Protein AF-A0A7J9LNM4-F1 (afdb_monomer)

Solvent-accessible surface area (backbone atoms only — not comparable to full-atom values): 4768 Å² total; per-residue (Å²): 95,58,80,55,55,90,62,32,73,42,33,66,44,42,45,52,31,36,78,73,66,77,40,85,85,84,84,66,55,43,53,58,50,19,53,50,54,48,52,54,52,70,76,47,81,63,57,56,72,83,46,42,66,60,51,51,51,53,53,54,54,68,65,34,67,66,53,50,52,51,50,51,47,42,54,65,68,72,63,61,130

Radius of gyration: 14.97 Å; Cα contacts (8 Å, |Δi|>4): 57; chains: 1; bounding box: 26×35×36 Å

Mean predicted aligned error: 7.52 Å

pLDDT: mean 82.88, std 9.7, range [52.84, 95.12]

Secondary structure (DSSP, 8-state):
--SSTTTSSSHHHHHHHHHTTS----SSSHHHHHHHHHHHHHHSPP-TTTTHHHHHHHHHHHH-HHHHHHHHHIIIIIS--

Structure (mmCIF, N/CA/C/O backbone):
data_AF-A0A7J9LNM4-F1
#
_entry.id   AF-A0A7J9LNM4-F1
#
loop_
_atom_site.group_PDB
_atom_site.id
_atom_site.type_symbol
_atom_site.label_atom_id
_atom_site.label_alt_id
_atom_site.label_comp_id
_atom_site.label_asym_id
_atom_site.label_entity_id
_atom_site.label_seq_id
_atom_site.pdbx_PDB_ins_code
_atom_site.Cartn_x
_atom_site.Cartn_y
_atom_site.Cartn_z
_atom_site.occupancy
_atom_site.B_iso_or_equiv
_atom_site.auth_seq_id
_atom_site.auth_comp_id
_atom_site.auth_asym_id
_atom_site.auth_atom_id
_atom_site.pdbx_PDB_model_num
ATOM 1 N N . MET A 1 1 ? 11.693 0.386 -8.076 1.00 55.59 1 MET A N 1
ATOM 2 C CA . MET A 1 1 ? 10.968 1.451 -7.344 1.00 55.59 1 MET A CA 1
ATOM 3 C C . MET A 1 1 ? 9.636 1.710 -8.030 1.00 55.59 1 MET A C 1
ATOM 5 O O . MET A 1 1 ? 9.417 2.763 -8.634 1.00 55.59 1 MET A O 1
ATOM 9 N N . CYS A 1 2 ? 8.752 0.724 -7.937 1.00 68.12 2 CYS A N 1
ATOM 10 C CA . CYS A 1 2 ? 7.396 0.786 -8.467 1.00 68.12 2 CYS A CA 1
ATOM 11 C C . CYS A 1 2 ? 6.501 1.613 -7.527 1.00 68.12 2 CYS A C 1
ATOM 13 O O . CYS A 1 2 ? 6.925 1.991 -6.432 1.00 68.12 2 CYS A O 1
ATOM 15 N N . LEU A 1 3 ? 5.308 2.014 -7.976 1.00 74.38 3 LEU A N 1
ATOM 16 C CA . LEU A 1 3 ? 4.347 2.748 -7.136 1.00 74.38 3 LEU A CA 1
ATOM 17 C C . LEU A 1 3 ? 3.809 1.878 -5.993 1.00 74.38 3 LEU A C 1
ATOM 19 O O . LEU A 1 3 ? 3.547 2.404 -4.921 1.00 74.38 3 LEU A O 1
ATOM 23 N N . LEU A 1 4 ? 3.673 0.577 -6.246 1.00 80.06 4 LEU A N 1
ATOM 24 C CA . LEU A 1 4 ? 2.981 -0.365 -5.372 1.00 80.06 4 LEU A CA 1
ATOM 25 C C . LEU A 1 4 ? 3.826 -0.819 -4.176 1.00 80.06 4 LEU A C 1
ATOM 27 O O . LEU A 1 4 ? 3.248 -1.040 -3.127 1.00 80.06 4 LEU A O 1
ATOM 31 N N . ASP A 1 5 ? 5.158 -0.874 -4.305 1.00 77.75 5 ASP A N 1
ATOM 32 C CA . ASP A 1 5 ? 6.076 -1.265 -3.214 1.00 77.75 5 ASP A CA 1
ATOM 33 C C . ASP A 1 5 ? 5.782 -0.546 -1.882 1.00 77.75 5 ASP A C 1
ATOM 35 O O . ASP A 1 5 ? 5.498 -1.212 -0.900 1.00 77.75 5 ASP A O 1
ATOM 39 N N . PRO A 1 6 ? 5.792 0.800 -1.806 1.00 78.81 6 PRO A N 1
ATOM 40 C CA . PRO A 1 6 ? 5.542 1.502 -0.545 1.00 78.81 6 PRO A CA 1
ATOM 41 C C . PRO A 1 6 ? 4.061 1.567 -0.140 1.00 78.81 6 PRO A C 1
ATOM 43 O O . PRO A 1 6 ? 3.746 2.223 0.847 1.00 78.81 6 PRO A O 1
ATOM 46 N N . LEU A 1 7 ? 3.150 1.019 -0.949 1.00 85.69 7 LEU A N 1
ATOM 47 C CA . LEU A 1 7 ? 1.705 1.072 -0.711 1.00 85.69 7 LEU A CA 1
ATOM 48 C C . LEU A 1 7 ? 1.135 -0.272 -0.249 1.00 85.69 7 LEU A C 1
ATOM 50 O O . LEU A 1 7 ? 0.095 -0.281 0.396 1.00 85.69 7 LEU A O 1
ATOM 54 N N . ILE A 1 8 ? 1.764 -1.380 -0.639 1.00 89.44 8 ILE A N 1
ATOM 55 C CA . ILE A 1 8 ? 1.355 -2.746 -0.319 1.00 89.44 8 ILE A CA 1
ATOM 56 C C . ILE A 1 8 ? 2.618 -3.475 0.145 1.00 89.44 8 ILE A C 1
ATOM 58 O O . ILE A 1 8 ? 3.280 -4.141 -0.655 1.00 89.44 8 ILE A O 1
ATOM 62 N N . ASP A 1 9 ? 2.977 -3.270 1.412 1.00 87.06 9 ASP A N 1
ATOM 63 C CA . ASP A 1 9 ? 4.174 -3.850 2.030 1.00 87.06 9 ASP A CA 1
ATOM 64 C C . ASP A 1 9 ? 3.797 -5.116 2.810 1.00 87.06 9 ASP A C 1
ATOM 66 O O . ASP A 1 9 ? 4.415 -6.167 2.653 1.00 87.06 9 ASP A O 1
ATOM 70 N N . GLU A 1 10 ? 2.700 -5.045 3.569 1.00 93.12 10 GLU A N 1
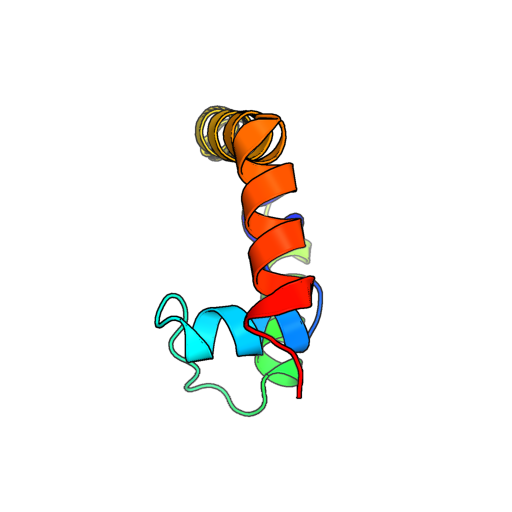ATOM 71 C CA . GLU A 1 10 ? 2.237 -6.107 4.460 1.00 93.12 10 GLU A CA 1
ATOM 72 C C . GLU A 1 10 ? 0.740 -6.418 4.261 1.00 93.12 10 GLU A C 1
ATOM 74 O O . GLU A 1 10 ? -0.020 -5.680 3.626 1.00 93.12 10 GLU A O 1
ATOM 79 N N . ALA A 1 11 ? 0.275 -7.529 4.837 1.00 94.19 11 ALA A N 1
ATOM 80 C CA . ALA A 1 11 ? -1.124 -7.954 4.727 1.00 94.19 11 ALA A CA 1
ATOM 81 C C . ALA A 1 11 ? -2.128 -6.934 5.302 1.00 94.19 11 ALA A C 1
ATOM 83 O O . ALA A 1 11 ? -3.252 -6.829 4.811 1.00 94.19 11 ALA A O 1
ATOM 84 N N . GLU A 1 12 ? -1.737 -6.153 6.315 1.00 94.12 12 GLU A N 1
ATOM 85 C CA . GLU A 1 12 ? -2.621 -5.129 6.887 1.00 94.12 12 GLU A CA 1
ATOM 86 C C . GLU A 1 12 ? -2.893 -3.989 5.891 1.00 94.12 12 GLU A C 1
ATOM 88 O O . GLU A 1 12 ? -4.021 -3.498 5.842 1.00 94.12 12 GLU A O 1
ATOM 93 N N . ASP A 1 13 ? -1.929 -3.640 5.030 1.00 92.75 13 ASP A N 1
ATOM 94 C CA . ASP A 1 13 ? -2.133 -2.637 3.975 1.00 92.75 13 ASP A CA 1
ATOM 95 C C . ASP A 1 13 ? -3.181 -3.127 2.965 1.00 92.75 13 ASP A C 1
ATOM 97 O O . ASP A 1 13 ? -4.096 -2.398 2.574 1.00 92.75 13 ASP A O 1
ATOM 101 N N . VAL A 1 14 ? -3.091 -4.405 2.577 1.00 93.56 14 VAL A N 1
ATOM 102 C CA . VAL A 1 14 ? -4.063 -5.054 1.683 1.00 93.56 14 VAL A CA 1
ATOM 103 C C . VAL A 1 14 ? -5.450 -5.071 2.317 1.00 93.56 14 VAL A C 1
ATOM 105 O O . VAL A 1 14 ? -6.439 -4.762 1.646 1.00 93.56 14 VAL A O 1
ATOM 108 N N . LYS A 1 15 ? -5.530 -5.407 3.607 1.00 94.56 15 LYS A N 1
ATOM 109 C CA . LYS A 1 15 ? -6.774 -5.406 4.375 1.00 94.56 15 LYS A CA 1
ATOM 110 C C . LYS A 1 15 ? -7.403 -4.018 4.416 1.00 94.56 15 LYS A C 1
ATOM 112 O O . LYS A 1 15 ? -8.579 -3.890 4.083 1.00 94.56 15 LYS A O 1
ATOM 117 N N . GLU A 1 16 ? -6.637 -2.978 4.736 1.00 93.25 16 GLU A N 1
ATOM 118 C CA . GLU A 1 16 ? -7.136 -1.600 4.762 1.00 93.25 16 GLU A CA 1
ATOM 119 C C . GLU A 1 16 ? -7.622 -1.148 3.378 1.00 93.25 16 GLU A C 1
ATOM 121 O O . GLU A 1 16 ? -8.719 -0.595 3.243 1.00 93.25 16 GLU A O 1
ATOM 126 N N . MET A 1 17 ? -6.866 -1.443 2.318 1.00 92.44 17 MET A N 1
ATOM 127 C CA . MET A 1 17 ? -7.281 -1.125 0.950 1.00 92.44 17 MET A CA 1
ATOM 128 C C 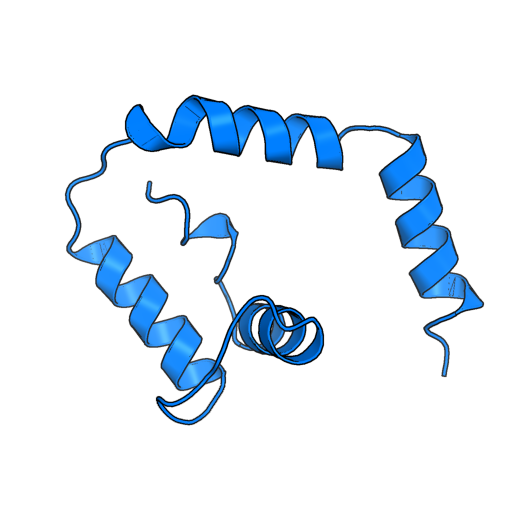. MET A 1 17 ? -8.530 -1.888 0.515 1.00 92.44 17 MET A C 1
ATOM 130 O O . MET A 1 17 ? -9.349 -1.353 -0.236 1.00 92.44 17 MET A O 1
ATOM 134 N N . ARG A 1 18 ? -8.700 -3.130 0.967 1.00 94.56 18 ARG A N 1
ATOM 135 C CA . ARG A 1 18 ? -9.906 -3.908 0.691 1.00 94.56 18 ARG A CA 1
ATOM 136 C C . ARG A 1 18 ? -11.109 -3.340 1.426 1.00 94.56 18 ARG A C 1
ATOM 138 O O . ARG A 1 18 ? -12.151 -3.127 0.811 1.00 94.56 18 ARG A O 1
ATOM 145 N N . ASP A 1 19 ? -10.960 -3.065 2.714 1.00 93.69 19 ASP A N 1
ATOM 146 C CA . ASP A 1 19 ? -12.047 -2.583 3.565 1.00 93.69 19 ASP A CA 1
ATOM 147 C C . ASP A 1 19 ? -12.510 -1.173 3.137 1.00 93.69 19 ASP A C 1
ATOM 149 O O . ASP A 1 19 ? -13.688 -0.837 3.251 1.00 93.69 19 ASP A O 1
ATOM 153 N N . THR A 1 20 ? -11.609 -0.375 2.552 1.00 92.19 20 THR A N 1
ATOM 154 C CA . THR A 1 20 ? -11.912 0.936 1.945 1.00 92.19 20 THR A CA 1
ATOM 155 C C . THR A 1 20 ? -12.376 0.863 0.482 1.00 92.19 20 THR A C 1
ATOM 157 O O . THR A 1 20 ? -12.761 1.883 -0.092 1.00 92.19 20 THR A O 1
ATOM 160 N N . GLY A 1 21 ? -12.374 -0.325 -0.136 1.00 92.25 21 GLY A N 1
ATOM 161 C CA . GLY A 1 21 ? -12.819 -0.546 -1.517 1.00 92.25 21 GLY A CA 1
ATOM 162 C C . GLY A 1 21 ? -11.827 -0.112 -2.604 1.00 92.25 21 GLY A C 1
ATOM 163 O O . GLY A 1 21 ? -12.195 -0.063 -3.779 1.00 92.25 21 GLY A O 1
ATOM 164 N N . ILE A 1 22 ? -10.580 0.195 -2.233 1.00 90.81 22 ILE A N 1
ATOM 165 C CA . ILE A 1 22 ? -9.476 0.521 -3.149 1.00 90.81 22 ILE A CA 1
ATOM 166 C C . ILE A 1 22 ? -8.975 -0.742 -3.863 1.00 90.81 22 ILE A C 1
ATOM 168 O O . ILE A 1 22 ? -8.649 -0.699 -5.051 1.00 90.81 22 ILE A O 1
ATOM 172 N N . LEU A 1 23 ? -8.934 -1.870 -3.151 1.00 90.94 23 LEU A N 1
ATOM 173 C CA . LEU A 1 23 ? -8.434 -3.147 -3.650 1.00 90.94 23 LEU A CA 1
ATOM 174 C C . LEU A 1 23 ? -9.518 -4.226 -3.582 1.00 90.94 23 LEU A C 1
ATOM 176 O O . LEU A 1 23 ? -10.173 -4.418 -2.566 1.00 90.94 23 LEU A O 1
ATOM 180 N N . TYR A 1 24 ? -9.677 -4.987 -4.664 1.00 91.56 24 TYR A N 1
ATOM 181 C CA . TYR A 1 24 ? -10.550 -6.160 -4.686 1.00 91.56 24 TYR A CA 1
ATOM 182 C C . TYR A 1 24 ? -9.707 -7.431 -4.691 1.00 91.56 24 TYR A C 1
ATOM 184 O O . TYR A 1 24 ? -9.122 -7.795 -5.712 1.00 91.56 24 TYR A O 1
ATOM 192 N N . ASN A 1 25 ? -9.668 -8.122 -3.554 1.00 87.12 25 ASN A N 1
ATOM 193 C CA . ASN A 1 25 ? -8.946 -9.380 -3.426 1.00 87.12 25 ASN A CA 1
ATOM 194 C C . ASN A 1 25 ? -9.772 -10.540 -4.019 1.00 87.12 25 ASN A C 1
ATOM 196 O O . ASN A 1 25 ? -10.885 -10.821 -3.576 1.00 87.12 25 ASN A O 1
ATOM 200 N N . ARG A 1 26 ? -9.221 -11.207 -5.040 1.00 87.94 26 ARG A N 1
ATOM 201 C CA . ARG A 1 26 ? -9.740 -12.465 -5.617 1.00 87.94 26 ARG A CA 1
ATOM 202 C C . ARG A 1 26 ? -8.715 -13.601 -5.593 1.00 87.94 26 ARG A C 1
ATOM 204 O O . ARG A 1 26 ? -8.955 -14.646 -6.191 1.00 87.94 26 ARG A O 1
ATOM 211 N N . LEU A 1 27 ? -7.558 -13.357 -4.988 1.00 84.06 27 LEU A N 1
ATOM 212 C CA . LEU A 1 27 ? -6.380 -14.214 -5.080 1.00 84.06 27 LEU A CA 1
ATOM 213 C C . LEU A 1 27 ? -6.217 -15.121 -3.861 1.00 84.06 27 LEU A C 1
ATOM 215 O O . LEU A 1 27 ? -5.547 -16.138 -3.988 1.00 84.06 27 LEU A O 1
ATOM 219 N N . GLY A 1 28 ? -6.851 -14.792 -2.733 1.00 87.94 28 GLY A N 1
ATOM 220 C CA . GLY A 1 28 ? -6.777 -15.596 -1.517 1.00 87.94 28 GLY A CA 1
ATOM 221 C C . GLY A 1 28 ? -6.693 -14.723 -0.273 1.00 87.94 28 GLY A C 1
ATOM 222 O O . GLY A 1 28 ? -7.475 -13.781 -0.139 1.00 87.94 28 GLY A O 1
ATOM 223 N N . SER A 1 29 ? -5.775 -15.032 0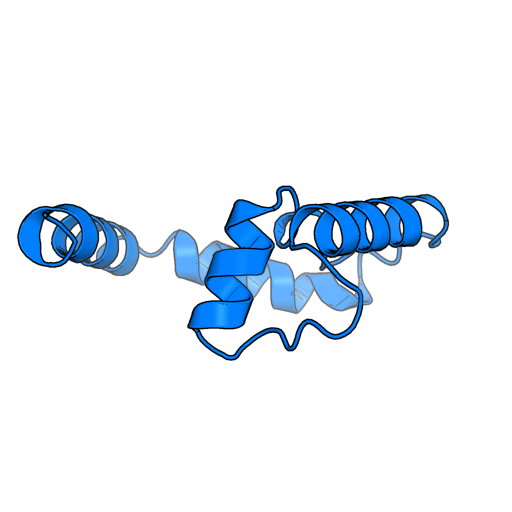.640 1.00 94.88 29 SER A N 1
ATOM 224 C CA . SER A 1 29 ? -5.543 -14.225 1.840 1.00 94.88 29 SER A CA 1
ATOM 225 C C . SER A 1 29 ? -4.877 -12.883 1.511 1.00 94.88 29 SER A C 1
ATOM 227 O O . SER A 1 29 ? -4.374 -12.665 0.405 1.00 94.88 29 SER A O 1
ATOM 229 N N . ASP A 1 30 ? -4.887 -11.957 2.466 1.00 95.12 30 ASP A N 1
ATOM 230 C CA . ASP A 1 30 ? -4.254 -10.649 2.285 1.00 95.12 30 ASP A CA 1
ATOM 231 C C . ASP A 1 30 ? -2.720 -10.768 2.198 1.00 95.12 30 ASP A C 1
ATOM 233 O O . ASP A 1 30 ? -2.081 -10.045 1.435 1.00 95.12 30 ASP A O 1
ATOM 237 N N . GLU A 1 31 ? -2.132 -11.753 2.884 1.00 94.75 31 GLU A N 1
ATOM 238 C CA . GLU A 1 31 ? -0.710 -12.105 2.798 1.00 94.75 31 GLU A CA 1
ATOM 239 C C . GLU A 1 31 ? -0.323 -12.597 1.398 1.00 94.75 31 GLU A C 1
ATOM 241 O O . GLU A 1 31 ? 0.743 -12.254 0.884 1.00 94.75 31 GLU A O 1
ATOM 246 N N . GLU A 1 32 ? -1.179 -13.406 0.764 1.00 94.06 32 GLU A N 1
ATOM 247 C CA . GLU A 1 32 ? -0.936 -13.910 -0.592 1.00 94.06 32 GLU A CA 1
ATOM 248 C C . GLU A 1 32 ? -0.937 -12.771 -1.615 1.00 94.06 32 GLU A C 1
ATOM 250 O O . GLU A 1 32 ? -0.109 -12.750 -2.530 1.00 94.06 32 GLU A O 1
ATOM 255 N N . VAL A 1 33 ? -1.819 -11.786 -1.428 1.00 92.56 33 VAL A N 1
ATOM 256 C CA . VAL A 1 33 ? -1.863 -10.576 -2.254 1.00 92.56 33 VAL A CA 1
ATOM 257 C C . VAL A 1 33 ? -0.632 -9.703 -2.031 1.00 92.56 33 VAL A C 1
ATOM 259 O O . VAL A 1 33 ? -0.005 -9.307 -3.015 1.00 92.56 33 VAL A O 1
ATOM 262 N N . ALA A 1 34 ? -0.258 -9.431 -0.776 1.00 91.88 34 ALA A N 1
ATOM 263 C CA . ALA A 1 34 ? 0.929 -8.635 -0.461 1.00 91.88 34 ALA A CA 1
ATOM 264 C C . ALA A 1 34 ? 2.176 -9.254 -1.108 1.00 91.88 34 ALA A C 1
ATOM 266 O O . ALA A 1 34 ? 2.868 -8.608 -1.895 1.00 91.88 34 ALA A O 1
ATOM 267 N N . LYS A 1 35 ? 2.369 -10.564 -0.909 1.00 90.25 35 LYS A N 1
ATOM 268 C CA . LYS A 1 35 ? 3.489 -11.314 -1.483 1.00 90.25 35 LYS A CA 1
ATOM 269 C C . LYS A 1 35 ? 3.523 -11.263 -3.010 1.00 90.25 35 LYS A C 1
ATOM 271 O O . LYS A 1 35 ? 4.608 -11.133 -3.579 1.00 90.25 35 LYS A O 1
ATOM 276 N N . LEU A 1 36 ? 2.371 -11.360 -3.681 1.00 89.56 36 LEU A N 1
ATOM 277 C CA . LEU A 1 36 ? 2.303 -11.235 -5.138 1.00 89.56 36 LEU A CA 1
ATOM 278 C C . LEU A 1 36 ? 2.814 -9.864 -5.593 1.00 89.56 36 LEU A C 1
ATOM 280 O O . LEU A 1 36 ? 3.644 -9.794 -6.498 1.00 89.56 36 LEU A O 1
ATOM 284 N N . PHE A 1 37 ? 2.338 -8.783 -4.971 1.00 85.94 37 PHE A N 1
ATOM 285 C CA . PHE A 1 37 ? 2.746 -7.432 -5.349 1.00 85.94 37 PHE A CA 1
ATOM 286 C C . PHE A 1 37 ? 4.237 -7.183 -5.090 1.00 85.94 37 PHE A C 1
ATOM 288 O O . PHE A 1 37 ? 4.906 -6.631 -5.967 1.00 85.94 37 PHE A O 1
ATOM 295 N N . SER A 1 38 ? 4.788 -7.667 -3.972 1.00 83.31 38 SER A N 1
ATOM 296 C CA . SER A 1 38 ? 6.232 -7.600 -3.707 1.00 83.31 38 SER A CA 1
ATOM 297 C C . SER A 1 38 ? 7.042 -8.370 -4.762 1.00 83.31 38 SER A C 1
ATOM 299 O O . SER A 1 38 ? 8.048 -7.873 -5.273 1.00 83.31 38 SER A O 1
ATOM 301 N N . GLN A 1 39 ? 6.591 -9.569 -5.155 1.00 84.69 39 GLN A N 1
ATOM 302 C CA . GLN A 1 39 ? 7.251 -10.374 -6.191 1.00 84.69 39 GLN A CA 1
ATOM 303 C C . GLN A 1 39 ? 7.201 -9.700 -7.565 1.00 84.69 39 GLN A C 1
ATOM 305 O O . GLN A 1 39 ? 8.231 -9.589 -8.228 1.00 84.69 39 GLN A O 1
ATOM 310 N N . MET A 1 40 ? 6.042 -9.167 -7.962 1.00 79.81 40 MET A N 1
ATOM 311 C CA . MET A 1 40 ? 5.899 -8.423 -9.217 1.00 79.81 40 MET A CA 1
ATOM 312 C C . MET A 1 40 ? 6.866 -7.240 -9.286 1.00 79.81 40 MET A C 1
ATOM 314 O O . MET A 1 40 ? 7.469 -6.997 -10.327 1.00 79.81 40 MET A O 1
ATOM 318 N N . ASN A 1 41 ? 7.066 -6.517 -8.185 1.00 71.88 41 ASN A N 1
ATOM 319 C CA . ASN A 1 41 ? 7.990 -5.384 -8.166 1.00 71.88 41 ASN A CA 1
ATOM 320 C C . ASN A 1 41 ? 9.468 -5.792 -8.250 1.00 71.88 41 ASN A C 1
ATOM 322 O O . ASN A 1 41 ? 10.290 -4.973 -8.663 1.00 71.88 41 ASN A O 1
ATOM 326 N N . THR A 1 42 ? 9.799 -7.040 -7.908 1.00 70.44 42 THR A N 1
ATOM 327 C CA . THR A 1 42 ? 11.169 -7.568 -7.988 1.00 70.44 42 THR A CA 1
ATOM 328 C C . THR A 1 42 ? 11.584 -7.834 -9.439 1.00 70.44 42 THR A C 1
ATOM 330 O O . THR A 1 42 ? 12.727 -7.571 -9.811 1.00 70.44 42 THR A O 1
ATOM 333 N N . ASP A 1 43 ? 10.640 -8.282 -10.273 1.00 67.94 43 ASP A N 1
ATOM 334 C CA . ASP A 1 43 ? 10.889 -8.646 -11.676 1.00 67.94 43 ASP A CA 1
ATOM 335 C C . ASP A 1 43 ? 10.664 -7.485 -12.665 1.00 67.94 43 ASP A C 1
ATOM 337 O O . ASP A 1 43 ? 11.039 -7.565 -13.839 1.00 67.94 43 ASP A O 1
ATOM 341 N N . LEU A 1 44 ? 10.060 -6.379 -12.216 1.00 69.00 44 LEU A N 1
ATOM 342 C CA . LEU A 1 44 ? 9.792 -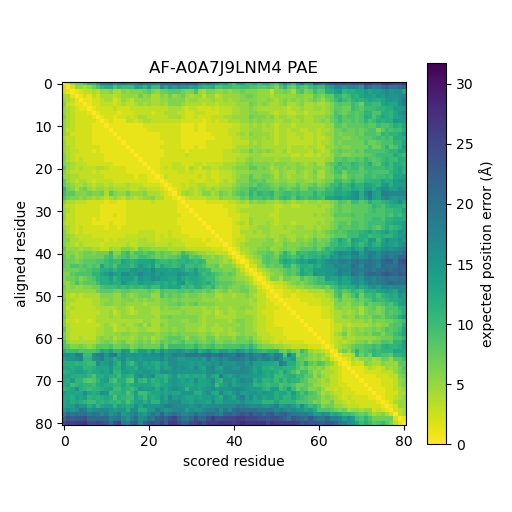5.211 -13.054 1.00 69.00 44 LEU A CA 1
ATOM 343 C C . LEU A 1 44 ? 11.006 -4.277 -13.140 1.00 69.00 44 LEU A C 1
ATOM 345 O O . LEU A 1 44 ? 11.541 -3.811 -12.132 1.00 69.00 44 LEU A O 1
ATOM 349 N N . VAL A 1 45 ? 11.383 -3.901 -14.369 1.00 67.00 45 VAL A N 1
ATOM 350 C CA . VAL 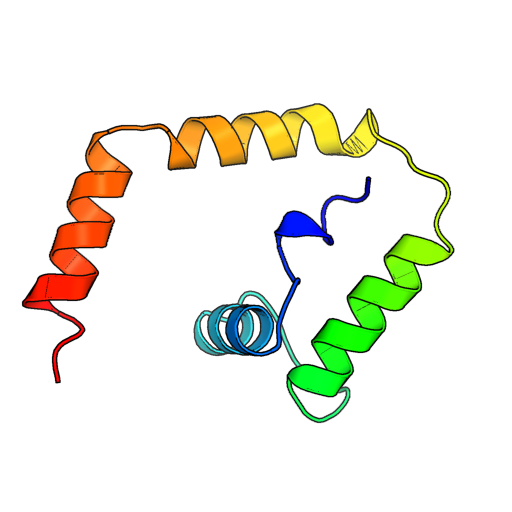A 1 45 ? 12.378 -2.844 -14.603 1.00 67.00 45 VAL A CA 1
ATOM 351 C C . VAL A 1 45 ? 11.874 -1.545 -13.958 1.00 67.00 45 VAL A C 1
ATOM 353 O O . VAL A 1 45 ? 10.802 -1.055 -14.333 1.00 67.00 45 VAL A O 1
ATOM 356 N N . PRO A 1 46 ? 12.620 -0.946 -13.010 1.00 67.56 46 PRO A N 1
ATOM 357 C CA . PRO A 1 46 ? 12.200 0.285 -12.367 1.00 67.56 46 PRO A CA 1
ATOM 358 C C . PRO A 1 46 ? 11.989 1.390 -13.402 1.00 67.56 46 PRO A C 1
ATOM 360 O O . PRO A 1 46 ? 12.931 1.803 -14.074 1.00 67.56 46 PRO A O 1
ATOM 363 N N . SER A 1 47 ? 10.770 1.926 -13.472 1.00 70.81 47 SER A N 1
ATOM 364 C CA . SER A 1 47 ? 10.485 3.152 -14.219 1.00 70.81 47 SER A CA 1
ATOM 365 C C . SER A 1 47 ? 10.137 4.289 -13.254 1.00 70.81 47 SER A C 1
ATOM 367 O O . SER A 1 47 ? 8.966 4.634 -13.066 1.00 70.81 47 SER A O 1
ATOM 369 N N . PRO A 1 48 ? 11.148 4.861 -12.570 1.00 69.44 48 PRO A N 1
ATOM 370 C CA . PRO A 1 48 ? 10.932 5.825 -11.494 1.00 69.44 48 PRO A CA 1
ATOM 371 C C . PRO A 1 48 ? 10.246 7.110 -11.973 1.00 69.44 48 PRO A C 1
ATOM 373 O O . PRO A 1 48 ? 9.575 7.771 -11.183 1.00 69.44 48 PRO A O 1
ATOM 376 N N . MET A 1 49 ? 10.374 7.459 -13.257 1.00 78.62 49 MET A N 1
ATOM 377 C CA . MET A 1 49 ? 9.800 8.693 -13.792 1.00 78.62 49 MET A CA 1
ATOM 378 C C . MET A 1 49 ? 8.286 8.621 -14.000 1.00 78.62 49 MET A C 1
ATOM 380 O O . MET A 1 49 ? 7.618 9.623 -13.749 1.00 78.62 49 MET A O 1
ATOM 384 N N . ILE A 1 50 ? 7.732 7.458 -14.369 1.00 82.69 50 ILE A N 1
ATOM 385 C CA . ILE A 1 50 ? 6.307 7.323 -14.733 1.00 82.69 50 ILE A CA 1
ATOM 386 C C . ILE A 1 50 ? 5.393 7.695 -13.559 1.00 82.69 50 ILE A C 1
ATOM 388 O O . ILE A 1 50 ? 4.386 8.371 -13.746 1.00 82.69 50 ILE A O 1
ATOM 392 N N . TYR A 1 51 ? 5.777 7.316 -12.338 1.00 81.06 51 TYR A N 1
ATOM 393 C CA . TYR A 1 51 ? 4.980 7.561 -11.132 1.00 81.06 51 TYR A CA 1
ATOM 394 C C . TYR A 1 51 ? 5.543 8.663 -10.228 1.00 81.06 51 TYR A C 1
ATOM 396 O O . TYR A 1 51 ? 5.016 8.887 -9.140 1.00 81.06 51 TYR A O 1
ATOM 404 N N . SER A 1 52 ? 6.599 9.362 -10.655 1.00 85.06 52 SER 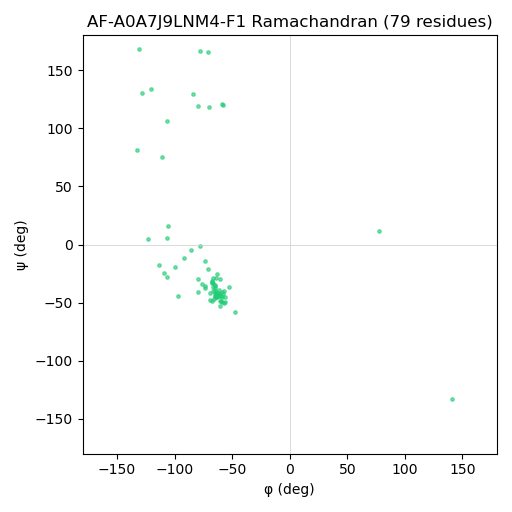A N 1
ATOM 405 C CA . SER A 1 52 ? 7.262 10.398 -9.849 1.00 85.06 52 SER A CA 1
ATOM 406 C C . SER A 1 52 ? 6.301 11.503 -9.393 1.00 85.06 52 SER A C 1
ATOM 408 O O . SER A 1 52 ? 6.279 11.851 -8.213 1.00 85.06 52 SER A O 1
ATOM 410 N N . GLY A 1 53 ? 5.455 12.000 -10.300 1.00 88.88 53 GLY A N 1
ATOM 411 C CA . GLY A 1 53 ? 4.462 13.031 -9.994 1.00 88.88 53 GLY A CA 1
ATOM 412 C C . GLY A 1 53 ? 3.419 12.562 -8.979 1.00 88.88 53 GLY A C 1
ATOM 413 O O . GLY A 1 53 ? 3.152 13.265 -8.007 1.00 88.88 53 GLY A O 1
ATOM 414 N N . VAL A 1 54 ? 2.887 11.349 -9.156 1.00 86.19 54 VAL A N 1
ATOM 415 C CA . VAL A 1 54 ? 1.898 10.753 -8.241 1.00 86.19 54 VAL A CA 1
ATOM 416 C C . VAL A 1 54 ? 2.507 10.528 -6.857 1.00 86.19 54 VAL A C 1
ATOM 418 O O . VAL A 1 54 ? 1.920 10.933 -5.857 1.00 86.19 54 VAL A O 1
ATOM 421 N N . LYS A 1 55 ? 3.726 9.977 -6.785 1.00 84.38 55 LYS A N 1
ATOM 422 C CA . LYS A 1 55 ? 4.459 9.818 -5.519 1.00 84.38 55 LYS A CA 1
ATOM 423 C C . LYS A 1 55 ? 4.677 11.157 -4.816 1.00 84.38 55 LYS A C 1
ATOM 425 O O . LYS A 1 55 ? 4.482 11.247 -3.608 1.00 84.38 55 LYS A O 1
ATOM 430 N N . GLY A 1 56 ? 5.032 12.201 -5.565 1.00 88.38 56 GLY A N 1
ATOM 431 C CA . GLY A 1 56 ? 5.179 13.553 -5.027 1.00 88.38 56 GLY A CA 1
ATOM 432 C C . GLY A 1 56 ? 3.875 14.109 -4.447 1.00 88.38 56 GLY A C 1
ATOM 433 O O . GLY A 1 56 ? 3.888 14.699 -3.370 1.00 88.38 56 GLY A O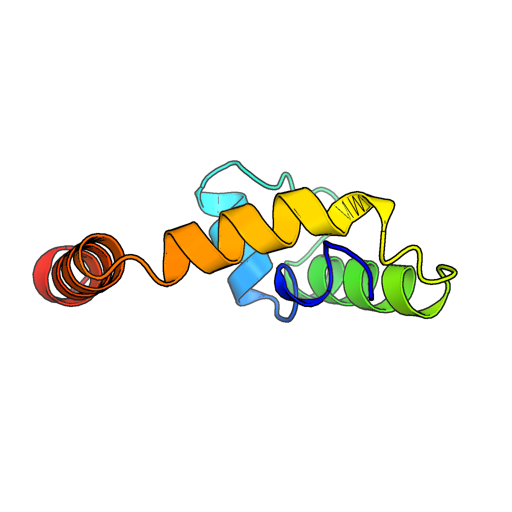 1
ATOM 434 N N . GLN A 1 57 ? 2.744 13.883 -5.121 1.00 89.38 57 GLN A N 1
ATOM 435 C CA . GLN A 1 57 ? 1.429 14.308 -4.634 1.00 89.38 57 GLN A CA 1
ATOM 436 C C . GLN A 1 57 ? 1.021 13.572 -3.355 1.00 89.38 57 GLN A C 1
ATOM 438 O O . GLN A 1 57 ? 0.631 14.230 -2.393 1.00 89.38 57 GLN A O 1
ATOM 443 N N . ILE A 1 58 ? 1.175 12.244 -3.313 1.00 86.38 58 ILE A N 1
ATOM 444 C CA . ILE A 1 58 ? 0.897 11.429 -2.118 1.00 86.38 58 ILE A CA 1
ATOM 445 C C . ILE A 1 58 ? 1.762 11.904 -0.946 1.00 86.38 58 ILE A C 1
ATOM 447 O O . ILE A 1 58 ? 1.251 12.202 0.130 1.00 86.38 58 ILE A O 1
ATOM 451 N N . HIS A 1 59 ? 3.067 12.062 -1.170 1.00 85.75 59 HIS A N 1
ATOM 452 C CA . HIS A 1 59 ? 4.000 12.527 -0.144 1.00 85.75 59 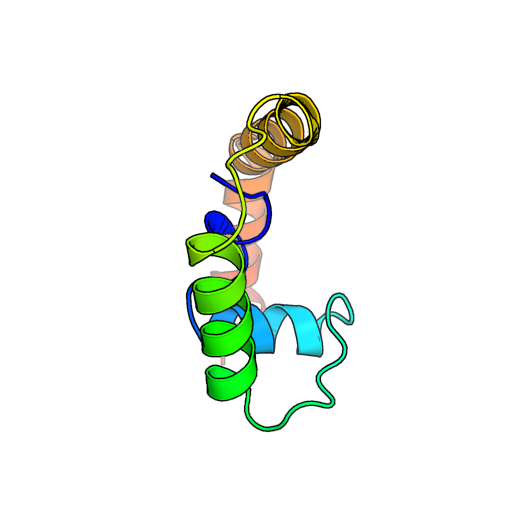HIS A CA 1
ATOM 453 C C . HIS A 1 59 ? 3.634 13.907 0.410 1.00 85.75 59 HIS A C 1
ATOM 455 O O . HIS A 1 59 ? 3.633 14.112 1.623 1.00 85.75 59 HIS A O 1
ATOM 461 N N . ASN A 1 60 ? 3.298 14.858 -0.465 1.00 89.00 60 ASN A N 1
ATOM 462 C CA . ASN A 1 60 ? 2.895 16.201 -0.048 1.00 89.00 60 ASN A CA 1
ATOM 463 C C . ASN A 1 60 ? 1.557 16.191 0.704 1.00 89.00 60 ASN A C 1
ATOM 465 O O . ASN A 1 60 ? 1.401 16.925 1.681 1.00 89.00 60 ASN A O 1
ATOM 469 N N . HIS A 1 61 ? 0.617 15.338 0.292 1.00 85.38 61 HIS A N 1
ATOM 470 C CA . HIS A 1 61 ? -0.647 15.141 0.991 1.00 85.38 61 HIS A CA 1
ATOM 471 C C . HIS A 1 61 ? -0.401 14.638 2.421 1.00 85.38 61 HIS A C 1
ATOM 473 O O . HIS A 1 61 ? -0.788 15.311 3.373 1.00 85.38 61 HIS A O 1
ATOM 479 N N . CYS A 1 62 ? 0.365 13.557 2.595 1.00 79.25 62 CYS A N 1
ATOM 480 C CA . CYS A 1 62 ? 0.684 13.005 3.918 1.00 79.25 62 CYS A CA 1
ATOM 481 C C . CYS A 1 62 ? 1.509 13.964 4.799 1.00 79.25 62 CYS A C 1
ATOM 483 O O . CYS A 1 62 ? 1.396 13.961 6.023 1.00 79.25 62 CYS A O 1
ATOM 485 N N . LYS A 1 63 ? 2.329 14.834 4.196 1.00 82.62 63 LYS A N 1
ATOM 486 C CA . LYS A 1 63 ? 3.078 15.871 4.924 1.00 82.62 63 LYS A CA 1
ATOM 487 C C . LYS A 1 63 ? 2.227 17.034 5.416 1.00 82.62 63 LYS A C 1
ATOM 489 O O . LYS A 1 63 ? 2.706 17.824 6.229 1.00 82.62 63 LYS A O 1
ATOM 494 N N . THR A 1 64 ? 1.002 17.185 4.926 1.00 81.25 64 THR A N 1
ATOM 495 C CA . THR A 1 64 ? 0.176 18.325 5.308 1.00 81.25 64 THR A CA 1
ATOM 496 C C . THR A 1 64 ? -0.253 18.180 6.770 1.00 81.25 64 THR A C 1
ATOM 498 O O . THR A 1 64 ? -0.950 17.238 7.140 1.00 81.25 64 THR A O 1
ATOM 501 N N . THR A 1 65 ? 0.148 19.135 7.613 1.00 68.19 65 THR A N 1
ATOM 502 C CA . THR A 1 65 ? -0.006 19.091 9.079 1.00 68.19 65 THR A CA 1
ATOM 503 C C . THR A 1 65 ? -1.438 18.801 9.539 1.00 68.19 65 THR A C 1
ATOM 505 O O . THR A 1 65 ? -1.635 18.056 10.496 1.00 68.19 65 THR A O 1
ATOM 508 N N . TRP A 1 66 ? -2.450 19.326 8.839 1.00 74.06 66 TRP A N 1
ATOM 509 C CA . TRP A 1 66 ? -3.849 19.093 9.206 1.00 74.06 66 TRP A CA 1
ATOM 510 C C . TRP A 1 66 ? -4.285 17.631 9.009 1.00 74.06 66 TRP A C 1
ATOM 512 O O . TRP A 1 66 ? -5.078 17.142 9.806 1.00 74.06 66 TRP A O 1
ATOM 522 N N . ILE A 1 67 ? -3.739 16.919 8.015 1.00 78.25 67 ILE A N 1
ATOM 523 C CA . ILE A 1 67 ? -4.059 15.506 7.748 1.00 78.25 67 ILE A CA 1
ATOM 524 C C . ILE A 1 67 ? -3.510 14.628 8.866 1.00 78.25 67 ILE A C 1
ATOM 526 O O . ILE A 1 67 ? -4.221 13.760 9.359 1.00 78.25 67 ILE A O 1
ATOM 530 N N . ASN A 1 68 ? -2.295 14.910 9.341 1.00 77.94 68 ASN A N 1
ATOM 531 C CA . ASN A 1 68 ? -1.719 14.193 10.479 1.00 77.94 68 ASN A CA 1
ATOM 532 C C . ASN A 1 68 ? -2.538 14.409 11.757 1.00 77.94 68 ASN A C 1
ATOM 534 O O . ASN A 1 68 ? -2.822 13.451 12.472 1.00 77.94 68 ASN A O 1
ATOM 538 N N . HIS A 1 69 ? -2.984 15.642 12.020 1.00 80.06 69 HIS A N 1
ATOM 539 C CA . HIS A 1 69 ? -3.857 15.916 13.163 1.00 80.06 69 HIS A CA 1
ATOM 540 C C . HIS A 1 69 ? -5.240 15.266 13.025 1.00 80.06 69 HIS A C 1
ATOM 542 O O . HIS A 1 69 ? -5.751 14.717 13.998 1.00 80.06 69 HIS A O 1
ATOM 548 N N . ALA A 1 70 ? -5.833 15.277 11.829 1.00 82.19 70 ALA A N 1
ATOM 549 C CA . ALA A 1 70 ? -7.107 14.615 11.567 1.00 82.19 70 ALA A CA 1
ATOM 550 C C . ALA A 1 70 ? -6.998 13.087 11.710 1.00 82.19 70 ALA A C 1
ATOM 552 O O . ALA A 1 70 ? -7.856 12.477 12.344 1.00 82.19 70 ALA A O 1
ATOM 553 N N . ALA A 1 71 ? -5.923 12.478 11.202 1.00 80.62 71 ALA A N 1
ATOM 554 C CA . ALA A 1 71 ? -5.653 11.049 11.340 1.00 80.62 71 ALA A CA 1
ATOM 555 C C . ALA A 1 71 ? -5.436 10.650 12.809 1.00 80.62 71 ALA A C 1
ATOM 557 O O . ALA A 1 71 ? -6.029 9.681 13.280 1.00 80.62 71 ALA A O 1
ATOM 558 N N . GLN A 1 72 ? -4.658 11.437 13.563 1.00 83.56 72 GLN A N 1
ATOM 559 C CA . GLN A 1 72 ? -4.475 11.239 15.005 1.00 83.56 72 GLN A CA 1
ATOM 560 C C . GLN A 1 72 ? -5.800 11.337 15.767 1.00 83.56 72 GLN A C 1
ATOM 562 O O . GLN A 1 72 ? -6.084 10.495 16.621 1.00 83.56 72 GLN A O 1
ATOM 567 N N . ALA A 1 73 ? -6.633 12.330 15.448 1.00 84.06 73 ALA A N 1
ATOM 568 C CA . ALA A 1 73 ? -7.948 12.483 16.060 1.00 84.06 73 ALA A CA 1
ATOM 569 C C . ALA A 1 73 ? -8.879 11.309 15.712 1.00 84.06 73 ALA A C 1
ATOM 571 O O . ALA A 1 73 ? -9.516 10.757 16.607 1.00 84.06 73 ALA A O 1
ATOM 572 N N . TYR A 1 74 ? -8.916 10.872 14.448 1.00 81.88 74 TYR A N 1
ATOM 573 C CA . TYR A 1 74 ? -9.686 9.700 14.028 1.00 81.88 74 TYR A CA 1
ATOM 574 C C . TYR A 1 74 ? -9.276 8.447 14.808 1.00 81.88 74 TYR A C 1
ATOM 576 O O . TYR A 1 74 ? -10.112 7.781 15.417 1.00 81.88 74 TYR A O 1
ATOM 584 N N . HIS A 1 75 ? -7.972 8.176 14.872 1.00 79.56 75 HIS A N 1
ATOM 585 C CA . HIS A 1 75 ? -7.444 7.007 15.567 1.00 79.56 75 HIS A CA 1
ATOM 586 C C . HIS A 1 75 ? -7.706 7.045 17.081 1.00 79.56 75 HIS A C 1
ATOM 588 O O . HIS A 1 75 ? -7.959 6.009 17.691 1.00 79.56 75 HIS A O 1
ATOM 594 N N . THR A 1 76 ? -7.656 8.229 17.695 1.00 84.00 76 THR A N 1
ATOM 595 C CA . THR A 1 76 ? -7.826 8.383 19.150 1.00 84.00 76 THR A CA 1
ATOM 596 C C . THR A 1 76 ? -9.292 8.334 19.574 1.00 84.00 76 THR A C 1
ATOM 598 O O . THR A 1 76 ? -9.611 7.743 20.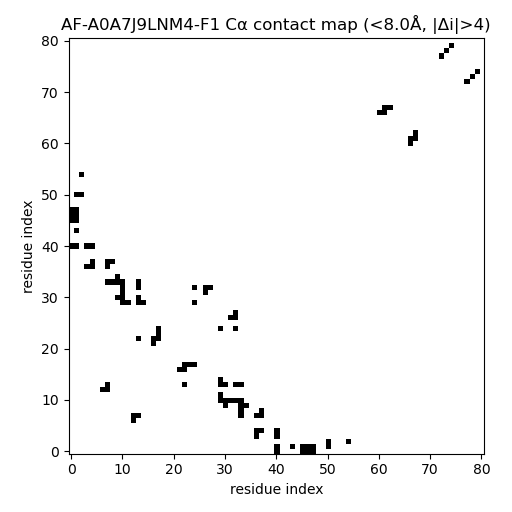600 1.00 84.00 76 THR A O 1
ATOM 601 N N . TYR A 1 77 ? -10.188 8.962 18.808 1.00 81.06 77 TYR A N 1
ATOM 602 C CA . TYR A 1 77 ? -11.566 9.211 19.248 1.00 81.06 77 TYR A CA 1
ATOM 603 C C . TYR A 1 77 ? -12.619 8.376 18.523 1.00 81.06 77 TYR A C 1
ATOM 605 O O . TYR A 1 77 ? -13.697 8.167 19.067 1.00 81.06 77 TYR A O 1
ATOM 613 N N . PHE A 1 78 ? -12.329 7.918 17.305 1.00 77.62 78 PHE A N 1
ATOM 614 C CA . PHE A 1 78 ? -13.298 7.208 16.466 1.00 77.62 78 PHE A CA 1
ATOM 615 C C . PHE A 1 78 ? -12.923 5.743 16.232 1.00 77.62 78 PHE A C 1
ATOM 617 O O . PHE A 1 78 ? -13.784 4.955 15.857 1.00 77.62 78 PHE A O 1
ATOM 624 N N . ARG A 1 79 ? -11.658 5.373 16.477 1.00 69.00 79 ARG A N 1
ATOM 625 C CA . ARG A 1 79 ? -11.131 4.012 16.302 1.00 69.00 79 ARG A CA 1
ATOM 626 C C . ARG A 1 79 ? -10.908 3.266 17.630 1.00 69.00 79 ARG A C 1
ATOM 628 O O . ARG A 1 79 ? -10.187 2.279 17.644 1.00 69.00 79 ARG A O 1
ATOM 635 N N . SER A 1 80 ? -11.477 3.740 18.744 1.00 55.06 80 SER A N 1
ATOM 636 C CA . SER A 1 80 ? -11.417 3.051 20.046 1.00 55.06 80 SER A CA 1
ATOM 637 C C . SER A 1 80 ? -12.807 2.884 20.676 1.00 55.06 80 SER A C 1
ATOM 639 O O . SER A 1 80 ? -13.484 3.902 20.845 1.00 55.06 80 SER A O 1
ATOM 641 N N . PRO A 1 81 ? -13.200 1.677 21.140 1.00 52.84 81 PRO A N 1
ATOM 642 C CA . PRO A 1 81 ? -12.680 0.330 20.849 1.00 52.84 81 PRO A CA 1
ATOM 643 C C . PRO A 1 81 ? -13.401 -0.364 19.681 1.00 52.84 81 PRO A C 1
ATOM 645 O O . PRO A 1 81 ? -14.639 -0.216 19.564 1.00 52.84 81 PRO A O 1
#

Foldseek 3Di:
DDPCCVQQQALVSQVVCVVVVVDDDPPDGSRRVSVVSVVVVVPDDDPCPVCVVVVVVVVVVVPPPVVVVVVVCCCPPVVDD

InterPro domains:
  IPR004158 Protein of unknown function DUF247, plant [PF03140] (2-81)
  IPR004158 Protein of unknown function DUF247, plant [PTHR31170] (1-81)

Organism: Gossypium schwendimanii (NCBI:txid34291)

Sequence (81 aa):
MCLLDPLIDEAEDVKEMRDTGILYNRLGSDEEVAKLFSQMNTDLVPSPMIYSGVKGQIHNHCKTTWINHAAQAYHTYFRSP